Protein AF-X1TS84-F1 (afdb_monomer)

Nearest PDB structures (foldseek):
  6q67-assembly1_A  TM=6.740E-01  e=2.936E-01  Sus scrofa
  6hmv-assembly1_A  TM=6.526E-01  e=2.647E-01  Homo sapiens
  1yi9-assembly1_A  TM=4.709E-01  e=3.803E-01  Rattus norvegicus
  3j40-assembly1_N  TM=4.290E-01  e=8.269E-01  Salmonella phage epsilon15
  7n67-assembly1_B  TM=3.194E-01  e=8.269E-01  Helicobacter canadensis MIT 98-5491

Sequence (96 aa):
MPAAEDNWLGTDIESTNSPSYLRIYACVSVTGILRVARTQDATTVTEDLNSGTALVADAAYMFTVPWRTGDSINIKYSVTDGMIKRLLIDEIGGAE

Solvent-accessible surface area (backbone atoms only — not comparable to full-atom values): 5283 Å² total; per-residue (Å²): 128,54,51,46,65,34,48,66,76,75,55,68,46,67,60,86,64,62,47,15,26,38,37,39,36,42,23,28,66,42,66,32,32,49,31,40,38,37,30,44,92,90,46,74,47,76,45,55,41,74,84,55,49,58,44,52,47,79,40,80,47,77,49,79,40,86,33,40,78,67,36,33,40,27,47,25,38,64,37,53,92,41,48,71,75,41,76,48,77,43,84,42,77,71,49,128

Radius of gyration: 12.89 Å; Cα contacts (8 Å, |Δi|>4): 239; chains: 1; bounding box: 36×20×34 Å

Structure (mmCIF, N/CA/C/O backbone):
data_AF-X1TS84-F1
#
_entry.id   AF-X1TS84-F1
#
loop_
_atom_site.group_PDB
_atom_site.id
_atom_site.type_symbol
_atom_site.label_atom_id
_atom_site.label_alt_id
_atom_site.label_comp_id
_atom_site.label_asym_id
_atom_site.label_entity_id
_atom_site.label_seq_id
_atom_site.pdbx_PDB_ins_code
_atom_site.Cartn_x
_atom_site.Cartn_y
_atom_site.Cartn_z
_atom_site.occupancy
_atom_site.B_iso_or_equiv
_atom_site.auth_seq_id
_atom_site.auth_comp_id
_atom_site.auth_asym_id
_atom_site.auth_atom_id
_atom_site.pdbx_PDB_model_num
ATOM 1 N N . MET A 1 1 ? 16.739 5.418 0.675 1.00 74.88 1 MET A N 1
ATOM 2 C CA . MET A 1 1 ? 15.368 4.958 0.386 1.00 74.88 1 MET A CA 1
ATOM 3 C C . MET A 1 1 ? 15.111 3.751 1.268 1.00 74.88 1 MET A C 1
ATOM 5 O O . MET A 1 1 ? 16.078 3.025 1.481 1.00 74.88 1 MET A O 1
ATOM 9 N N . PRO A 1 2 ? 13.909 3.590 1.840 1.00 85.81 2 PRO A N 1
ATOM 10 C CA . PRO A 1 2 ? 13.572 2.406 2.636 1.00 85.81 2 PRO A CA 1
ATOM 11 C C . PRO A 1 2 ? 13.795 1.122 1.825 1.00 85.81 2 PRO A C 1
ATOM 13 O O . PRO A 1 2 ? 13.652 1.161 0.600 1.00 85.81 2 PRO A O 1
ATOM 16 N N . ALA A 1 3 ? 14.171 0.014 2.471 1.00 91.88 3 ALA A N 1
ATOM 17 C CA . ALA A 1 3 ? 14.250 -1.267 1.774 1.00 91.88 3 ALA A CA 1
ATOM 18 C C . ALA A 1 3 ? 12.840 -1.792 1.452 1.00 91.88 3 ALA A C 1
ATOM 20 O O . ALA A 1 3 ? 11.837 -1.244 1.915 1.00 91.88 3 ALA A O 1
ATOM 21 N N . ALA A 1 4 ? 12.745 -2.856 0.648 1.00 93.25 4 ALA A N 1
ATOM 22 C CA . ALA A 1 4 ? 11.458 -3.502 0.411 1.00 93.25 4 ALA A CA 1
ATOM 23 C C . ALA A 1 4 ? 10.798 -3.901 1.741 1.00 93.25 4 ALA A C 1
ATOM 25 O O . ALA A 1 4 ? 11.454 -4.434 2.631 1.00 93.25 4 ALA A O 1
ATOM 26 N N . GLU A 1 5 ? 9.489 -3.676 1.836 1.00 94.94 5 GLU A N 1
ATOM 27 C CA . GLU A 1 5 ? 8.637 -3.978 2.997 1.00 94.94 5 GLU A CA 1
ATOM 28 C C . GLU A 1 5 ? 8.917 -3.184 4.286 1.00 94.94 5 GLU A C 1
ATOM 30 O O . GLU A 1 5 ? 8.156 -3.326 5.254 1.00 94.94 5 GLU A O 1
ATOM 35 N N . ASP A 1 6 ? 9.947 -2.335 4.305 1.00 95.69 6 ASP A N 1
ATOM 36 C CA . ASP A 1 6 ? 10.170 -1.384 5.392 1.00 95.69 6 ASP A CA 1
ATOM 37 C C . ASP A 1 6 ? 9.061 -0.329 5.418 1.00 95.69 6 ASP A C 1
ATOM 39 O O . ASP A 1 6 ? 8.384 -0.071 4.416 1.00 95.69 6 ASP A O 1
ATOM 43 N N . ASN A 1 7 ? 8.904 0.324 6.575 1.00 95.88 7 ASN A N 1
ATOM 44 C CA . ASN A 1 7 ? 8.013 1.469 6.667 1.00 95.88 7 ASN A CA 1
ATOM 45 C C . ASN A 1 7 ? 8.516 2.595 5.760 1.00 95.88 7 ASN A C 1
ATOM 47 O O . ASN A 1 7 ? 9.560 3.202 6.012 1.00 95.88 7 ASN A O 1
ATOM 51 N N . TRP A 1 8 ? 7.735 2.896 4.725 1.00 95.44 8 TRP A N 1
ATOM 52 C CA . TRP A 1 8 ? 8.088 3.884 3.719 1.00 95.44 8 TRP A CA 1
ATOM 53 C C . TRP A 1 8 ? 8.264 5.290 4.305 1.00 95.44 8 TRP A C 1
ATOM 55 O O . TRP A 1 8 ? 9.076 6.079 3.821 1.00 95.44 8 TRP A O 1
ATOM 65 N N . LEU A 1 9 ? 7.513 5.603 5.359 1.00 94.94 9 LEU A N 1
ATOM 66 C CA . LEU A 1 9 ? 7.530 6.889 6.055 1.00 94.94 9 LEU A CA 1
ATOM 67 C C . LEU A 1 9 ? 8.519 6.911 7.230 1.00 94.94 9 LEU A C 1
ATOM 69 O O . LEU A 1 9 ? 8.712 7.956 7.845 1.00 94.94 9 LEU A O 1
ATOM 73 N N . GLY A 1 10 ? 9.142 5.774 7.553 1.00 95.50 10 GLY A N 1
ATOM 74 C CA . GLY A 1 10 ? 10.048 5.605 8.693 1.00 95.50 10 GLY A CA 1
ATOM 75 C C . GLY A 1 10 ? 9.356 5.497 10.058 1.00 95.50 10 GLY A C 1
ATOM 76 O O . GLY A 1 10 ? 10.004 5.117 11.028 1.00 95.50 10 GLY A O 1
ATOM 77 N N . THR A 1 11 ? 8.057 5.789 10.138 1.00 95.44 11 THR A N 1
ATOM 78 C CA . THR A 1 11 ? 7.218 5.648 11.335 1.00 95.44 11 THR A CA 1
ATOM 79 C C . THR A 1 11 ? 5.782 5.358 10.931 1.00 95.44 11 THR A C 1
ATOM 81 O O . THR A 1 11 ? 5.354 5.708 9.828 1.00 95.44 11 THR A O 1
ATOM 84 N N . ASP A 1 12 ? 5.037 4.701 11.812 1.00 95.69 12 ASP A N 1
ATOM 85 C CA . ASP A 1 12 ? 3.619 4.445 11.593 1.00 95.69 12 ASP A CA 1
ATOM 86 C C . ASP A 1 12 ? 2.838 5.768 11.672 1.00 95.69 12 ASP A C 1
ATOM 88 O O . ASP A 1 12 ? 3.211 6.695 12.399 1.00 95.69 12 ASP A O 1
ATOM 92 N N . ILE A 1 13 ? 1.781 5.867 10.868 1.00 94.12 13 ILE A N 1
ATOM 93 C CA . ILE A 1 13 ? 0.774 6.924 10.962 1.00 94.12 13 ILE A CA 1
ATOM 94 C C . ILE A 1 13 ? -0.230 6.483 12.025 1.00 94.12 13 ILE A C 1
ATOM 96 O O . ILE A 1 13 ? -0.615 5.319 12.038 1.00 94.12 13 ILE A O 1
ATOM 100 N N . GLU A 1 14 ? -0.688 7.408 12.862 1.00 91.50 14 GLU A N 1
ATOM 101 C CA . GLU A 1 14 ? -1.694 7.164 13.901 1.00 91.50 14 GLU A CA 1
ATOM 102 C C . GLU A 1 14 ? -2.989 7.913 13.595 1.00 91.50 14 GLU A C 1
ATOM 104 O O . GLU A 1 14 ? -2.963 9.005 13.014 1.00 91.50 14 GLU A O 1
ATOM 109 N N . SER A 1 15 ? -4.127 7.351 14.005 1.00 86.25 15 SER A N 1
ATOM 110 C CA . SER A 1 15 ? -5.431 7.967 13.752 1.00 86.25 15 SER A CA 1
ATOM 111 C C . SER A 1 15 ? -5.589 9.333 14.421 1.00 86.25 15 SER A C 1
ATOM 113 O O . SER A 1 15 ? -5.364 9.446 15.627 1.00 86.25 15 SER A O 1
ATOM 115 N N . THR A 1 16 ? -6.021 10.356 13.666 1.00 86.50 16 THR A N 1
ATOM 116 C CA . THR A 1 16 ? -6.267 11.703 14.217 1.00 86.50 16 THR A CA 1
ATOM 117 C C . THR A 1 16 ? -7.750 12.035 14.341 1.00 86.50 16 THR A C 1
ATOM 119 O O . THR A 1 16 ? -8.160 12.592 15.358 1.00 86.50 16 THR A O 1
ATOM 122 N N . ASN A 1 17 ? -8.578 11.624 13.377 1.00 84.62 17 ASN A N 1
ATOM 123 C CA . ASN A 1 17 ? -10.036 11.652 13.469 1.00 84.62 17 ASN A CA 1
ATOM 124 C C . ASN A 1 17 ? -10.598 10.272 13.128 1.00 84.62 17 ASN A C 1
ATOM 126 O O . ASN A 1 17 ? -10.045 9.512 12.335 1.00 84.62 17 ASN A O 1
ATOM 130 N N . SER A 1 18 ? -11.715 9.929 13.758 1.00 84.25 18 SER A N 1
ATOM 131 C CA . SER A 1 18 ? -12.323 8.610 13.631 1.00 84.25 18 SER A CA 1
ATOM 132 C C . SER A 1 18 ? -13.816 8.691 13.956 1.00 84.25 18 SER A C 1
ATOM 134 O O . SER A 1 18 ? -14.191 9.440 14.865 1.00 84.25 18 SER A O 1
ATOM 136 N N . PRO A 1 19 ? -14.666 7.922 13.258 1.00 89.81 19 PRO A N 1
ATOM 137 C CA . PRO A 1 19 ? -14.331 7.065 12.115 1.00 89.81 19 PRO A CA 1
ATOM 138 C C . PRO A 1 19 ? -14.069 7.897 10.845 1.00 89.81 19 PRO A C 1
ATOM 140 O O . PRO A 1 19 ? -14.748 8.891 10.593 1.00 89.81 19 PRO A O 1
ATOM 143 N N . SER A 1 20 ? -13.078 7.526 10.036 1.00 91.88 20 SER A N 1
ATOM 144 C CA . SER A 1 20 ? -12.730 8.246 8.802 1.00 91.88 20 SER A CA 1
ATOM 145 C C . SER A 1 20 ? -12.036 7.321 7.789 1.00 91.88 20 SER A C 1
ATOM 147 O O . SER A 1 20 ? -12.089 6.091 7.914 1.00 91.88 20 SER A O 1
ATOM 149 N N . TYR A 1 21 ? -11.416 7.889 6.753 1.00 92.94 21 TYR A N 1
ATOM 150 C CA . TYR A 1 21 ? -10.621 7.141 5.781 1.00 92.94 21 TYR A CA 1
ATOM 151 C C . TYR A 1 21 ? -9.273 7.814 5.526 1.00 92.94 21 TYR A C 1
ATOM 153 O O . TYR A 1 21 ? -9.179 9.038 5.488 1.00 92.94 21 TYR A O 1
ATOM 161 N N . LEU A 1 22 ? -8.252 7.015 5.218 1.00 93.81 22 LEU A N 1
ATOM 162 C CA . LEU A 1 22 ? -7.048 7.496 4.551 1.00 93.81 22 LEU A CA 1
ATOM 163 C C . LEU A 1 22 ? -7.222 7.376 3.041 1.00 93.81 22 LEU A C 1
ATOM 165 O O . LEU A 1 22 ? -7.415 6.284 2.498 1.00 93.81 22 LEU A O 1
ATOM 169 N N . ARG A 1 23 ? -7.115 8.505 2.346 1.00 96.00 23 ARG A N 1
ATOM 170 C CA . ARG A 1 23 ? -6.962 8.542 0.897 1.00 96.00 23 ARG A CA 1
ATOM 171 C C . ARG A 1 23 ? -5.481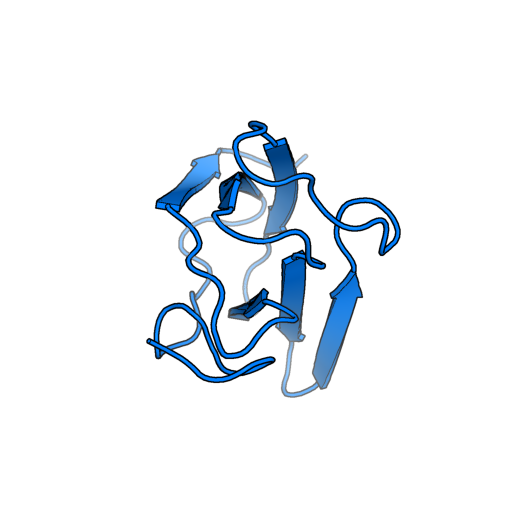 8.546 0.559 1.00 96.00 23 ARG A C 1
ATOM 173 O O . ARG A 1 23 ? -4.768 9.475 0.917 1.00 96.00 23 ARG A O 1
ATOM 180 N N . ILE A 1 24 ? -5.039 7.516 -0.153 1.00 97.56 24 ILE A N 1
ATOM 181 C CA . ILE A 1 24 ? -3.635 7.317 -0.511 1.00 97.56 24 ILE A CA 1
ATOM 182 C C . ILE A 1 24 ? -3.495 7.467 -2.021 1.00 97.56 24 ILE A C 1
ATOM 184 O O . ILE A 1 24 ? -3.985 6.629 -2.778 1.00 97.56 24 ILE A O 1
ATOM 188 N N . TYR A 1 25 ? -2.803 8.514 -2.459 1.00 98.31 25 TYR A N 1
ATOM 189 C CA . TYR A 1 25 ? -2.351 8.670 -3.837 1.00 98.31 2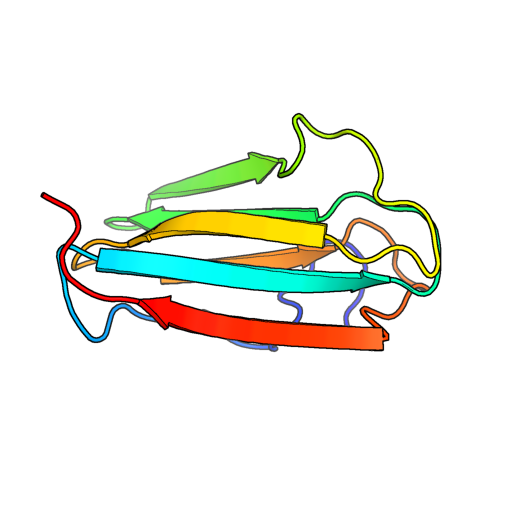5 TYR A CA 1
ATOM 190 C C . TYR A 1 25 ? -0.917 8.164 -3.964 1.00 98.31 25 TYR A C 1
ATOM 192 O O . TYR A 1 25 ? -0.043 8.605 -3.213 1.00 98.31 25 TYR A O 1
ATOM 200 N N . ALA A 1 26 ? -0.653 7.314 -4.954 1.00 98.00 26 ALA A N 1
ATOM 201 C CA . ALA A 1 26 ? 0.684 6.802 -5.225 1.00 98.00 26 ALA A CA 1
ATOM 202 C C . ALA A 1 26 ? 1.022 6.830 -6.721 1.00 98.00 26 ALA A C 1
ATOM 204 O O . ALA A 1 26 ? 0.203 6.488 -7.573 1.00 98.00 26 ALA A O 1
ATOM 205 N N . CYS A 1 27 ? 2.262 7.202 -7.028 1.00 98.19 27 CYS A N 1
ATOM 206 C CA . CYS A 1 27 ? 2.906 6.992 -8.323 1.00 98.19 27 CYS A CA 1
ATOM 207 C C . CYS A 1 27 ? 4.318 6.455 -8.073 1.00 98.19 27 CYS A C 1
ATOM 209 O O . CYS A 1 27 ? 5.077 7.060 -7.311 1.00 98.19 27 CYS A O 1
ATOM 211 N N . VAL A 1 28 ? 4.656 5.314 -8.674 1.00 97.38 28 VAL A N 1
ATOM 212 C CA . VAL A 1 28 ? 5.886 4.553 -8.390 1.00 97.38 28 VAL A CA 1
ATOM 213 C C . VAL A 1 28 ? 6.878 4.618 -9.552 1.00 97.38 28 VAL A C 1
ATOM 215 O O . VAL A 1 28 ? 6.490 4.810 -10.701 1.00 97.38 28 VAL A O 1
ATOM 218 N N . SER A 1 29 ? 8.175 4.480 -9.274 1.00 96.31 29 SER A N 1
ATOM 219 C CA . SER A 1 29 ? 9.239 4.551 -10.287 1.00 96.31 29 SER A CA 1
ATOM 220 C C . SER A 1 29 ? 9.573 3.217 -10.942 1.00 96.31 29 SER A C 1
ATOM 222 O O . SER A 1 29 ? 10.153 3.200 -12.020 1.00 96.31 29 SER A O 1
ATOM 224 N N . VAL A 1 30 ? 9.265 2.116 -10.269 1.00 96.44 30 VAL A N 1
ATOM 225 C CA . VAL A 1 30 ? 9.507 0.736 -10.701 1.00 96.44 30 VAL A CA 1
ATOM 226 C C . VAL A 1 30 ? 8.242 -0.031 -10.381 1.00 96.44 30 VAL A C 1
ATOM 228 O O . VAL A 1 30 ? 7.661 0.245 -9.343 1.00 96.44 30 VAL A O 1
ATOM 231 N N . THR A 1 31 ? 7.816 -0.965 -11.228 1.00 97.38 31 THR A N 1
ATOM 232 C CA . THR A 1 31 ? 6.611 -1.767 -10.981 1.00 97.38 31 THR A CA 1
ATOM 233 C C . THR A 1 31 ? 6.725 -2.579 -9.687 1.00 97.38 31 THR A C 1
ATOM 235 O O . THR A 1 31 ? 7.730 -3.254 -9.475 1.00 97.38 31 THR A O 1
ATOM 238 N N . GLY A 1 32 ? 5.698 -2.536 -8.837 1.00 97.19 32 GLY A N 1
ATOM 239 C CA . GLY A 1 32 ? 5.709 -3.198 -7.529 1.00 97.19 32 GLY A CA 1
ATOM 240 C C . GLY A 1 32 ? 4.384 -3.085 -6.784 1.00 97.19 32 GLY A C 1
ATOM 241 O O . GLY A 1 32 ? 3.460 -2.410 -7.231 1.00 97.19 32 GLY A O 1
ATOM 242 N N . ILE A 1 33 ? 4.265 -3.773 -5.655 1.00 98.00 33 ILE A N 1
ATOM 243 C CA . ILE A 1 33 ? 3.031 -3.843 -4.867 1.00 98.00 33 ILE A CA 1
ATOM 244 C C . ILE A 1 33 ? 3.101 -2.808 -3.745 1.00 98.00 33 ILE A C 1
ATOM 246 O O . ILE A 1 33 ? 4.081 -2.751 -3.000 1.00 98.00 33 ILE A O 1
ATOM 250 N N . LEU A 1 34 ? 2.049 -1.997 -3.631 1.00 98.06 34 LEU A N 1
ATOM 251 C CA . LEU A 1 34 ? 1.836 -1.100 -2.500 1.00 98.06 34 LEU A CA 1
ATOM 252 C C . LEU A 1 34 ? 0.969 -1.811 -1.461 1.00 98.06 34 LEU A C 1
ATOM 254 O O . LEU A 1 34 ? -0.045 -2.416 -1.812 1.00 98.06 34 LEU A O 1
ATOM 258 N N . ARG A 1 35 ? 1.355 -1.728 -0.191 1.00 98.12 35 ARG A N 1
ATOM 259 C CA . ARG A 1 35 ? 0.640 -2.381 0.907 1.00 98.12 35 ARG A CA 1
ATOM 260 C C . ARG A 1 35 ? 0.423 -1.433 2.065 1.00 98.12 35 ARG A C 1
ATOM 262 O O . ARG A 1 35 ? 1.181 -0.481 2.263 1.00 98.12 35 ARG A O 1
ATOM 269 N N . VAL A 1 36 ? -0.582 -1.761 2.857 1.00 97.62 36 VAL A N 1
ATOM 270 C CA . VAL A 1 36 ? -0.820 -1.169 4.167 1.00 97.62 36 VAL A CA 1
ATOM 271 C C . VAL A 1 36 ? -0.654 -2.267 5.204 1.00 97.62 36 VAL A C 1
ATOM 273 O O . VAL A 1 36 ? -1.377 -3.255 5.175 1.00 97.62 36 VAL A O 1
ATOM 276 N N . ALA A 1 37 ? 0.294 -2.113 6.120 1.00 97.75 37 ALA A N 1
ATOM 277 C CA . ALA A 1 37 ? 0.314 -2.901 7.343 1.00 97.75 37 ALA A CA 1
ATOM 278 C C . ALA A 1 37 ? -0.422 -2.108 8.424 1.00 97.75 37 ALA A C 1
ATOM 280 O O . ALA A 1 37 ? 0.077 -1.088 8.897 1.00 97.75 37 ALA A O 1
ATOM 281 N N . ARG A 1 38 ? -1.628 -2.557 8.764 1.00 96.50 38 ARG A N 1
ATOM 282 C CA . ARG A 1 38 ? -2.458 -1.977 9.816 1.00 96.50 38 ARG A CA 1
ATOM 283 C C . ARG A 1 38 ? -2.201 -2.705 11.118 1.00 96.50 38 ARG A C 1
ATOM 285 O O . ARG A 1 38 ? -2.295 -3.930 11.144 1.00 96.50 38 ARG A O 1
ATOM 292 N N . THR A 1 39 ? -1.957 -1.967 12.188 1.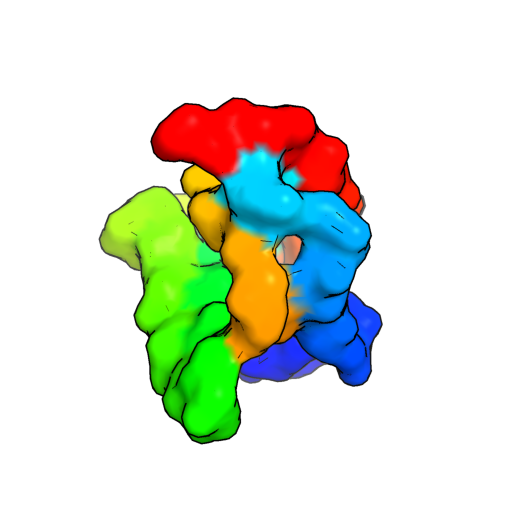00 96.31 39 THR A N 1
ATOM 293 C CA . THR A 1 39 ? -1.908 -2.515 13.542 1.00 96.31 39 THR A CA 1
ATOM 294 C C . THR A 1 39 ? -3.091 -1.998 14.346 1.00 96.31 39 THR A C 1
ATOM 296 O O . THR A 1 39 ? -3.345 -0.801 14.356 1.00 96.31 39 THR A O 1
ATOM 299 N N . GLN A 1 40 ? -3.803 -2.895 15.024 1.00 92.88 40 GLN A N 1
ATOM 300 C CA . GLN A 1 40 ? -4.854 -2.569 15.987 1.00 92.88 40 GLN A CA 1
ATOM 301 C C . GLN A 1 40 ? -4.648 -3.440 17.226 1.00 92.88 40 GLN A C 1
ATOM 303 O O . GLN A 1 40 ? -4.492 -4.655 17.099 1.00 92.88 40 GLN A O 1
ATOM 308 N N . ASP A 1 41 ? -4.587 -2.828 18.411 1.00 88.25 41 ASP A N 1
ATOM 309 C CA . ASP A 1 41 ? -4.369 -3.523 19.691 1.00 88.25 41 ASP A CA 1
ATOM 310 C C . ASP A 1 41 ? -3.217 -4.553 19.638 1.00 88.25 41 ASP A C 1
ATOM 312 O O . ASP A 1 41 ? -3.353 -5.708 20.041 1.00 88.25 41 ASP A O 1
ATOM 316 N N . ALA A 1 42 ? -2.068 -4.134 19.088 1.00 88.94 42 ALA A N 1
ATOM 317 C CA . ALA A 1 42 ? -0.857 -4.939 18.856 1.00 88.94 42 ALA A CA 1
ATOM 318 C C . ALA A 1 42 ? -0.966 -6.072 17.812 1.00 88.94 42 ALA A C 1
ATOM 320 O O . ALA A 1 42 ? 0.013 -6.784 17.577 1.00 88.94 42 ALA A O 1
ATOM 321 N N . THR A 1 43 ? -2.109 -6.230 17.145 1.00 94.88 43 THR A N 1
ATOM 322 C CA . THR A 1 43 ? -2.269 -7.174 16.032 1.00 94.88 43 THR A CA 1
ATOM 323 C C . THR A 1 43 ? -2.035 -6.467 14.710 1.00 94.88 43 THR A C 1
ATOM 325 O O . THR A 1 43 ? -2.787 -5.563 14.357 1.00 94.88 43 THR A O 1
ATOM 328 N N . THR A 1 44 ? -1.025 -6.905 13.957 1.00 96.56 44 THR A N 1
ATOM 329 C CA . THR A 1 44 ? -0.733 -6.363 12.626 1.00 96.56 44 THR A CA 1
ATOM 330 C C . THR A 1 44 ? -1.272 -7.265 11.520 1.00 96.56 44 THR A C 1
ATOM 332 O O . THR A 1 44 ? -0.957 -8.454 11.462 1.00 96.56 44 THR A O 1
ATOM 335 N N . VAL A 1 45 ? -2.024 -6.680 10.590 1.00 96.19 45 VAL A N 1
ATOM 336 C CA . VAL A 1 45 ? -2.477 -7.309 9.345 1.00 96.19 45 VAL A CA 1
ATOM 337 C C . VAL A 1 45 ? -1.895 -6.533 8.170 1.00 96.19 45 VAL A C 1
ATOM 339 O O . VAL A 1 45 ? -1.941 -5.308 8.142 1.00 96.19 45 VAL A O 1
ATOM 342 N N . THR A 1 46 ? -1.323 -7.244 7.197 1.00 97.25 46 THR A N 1
ATOM 343 C CA . THR A 1 46 ? -0.848 -6.633 5.949 1.00 97.25 46 THR A CA 1
ATOM 344 C C . THR A 1 46 ? -1.889 -6.822 4.857 1.00 97.25 46 THR A C 1
ATOM 346 O O . THR A 1 46 ? -2.276 -7.945 4.543 1.00 97.25 46 THR A O 1
ATOM 349 N N . GLU A 1 47 ? -2.331 -5.708 4.293 1.00 97.12 47 GLU A N 1
ATOM 350 C CA . GLU A 1 47 ? -3.334 -5.603 3.246 1.00 97.12 47 GLU A CA 1
ATOM 351 C C . GLU A 1 47 ? -2.637 -5.216 1.934 1.00 97.12 47 GLU A C 1
ATOM 353 O O . GLU A 1 47 ? -2.028 -4.145 1.824 1.00 97.12 47 GLU A O 1
ATOM 358 N N . ASP A 1 48 ? -2.725 -6.085 0.928 1.00 97.94 48 ASP A N 1
ATOM 359 C CA . ASP A 1 48 ? -2.255 -5.774 -0.419 1.00 97.94 48 ASP A CA 1
ATOM 360 C C . ASP A 1 48 ? -3.243 -4.823 -1.106 1.00 97.94 48 ASP A C 1
ATOM 362 O O . ASP A 1 48 ? -4.392 -5.182 -1.387 1.00 97.94 48 ASP A O 1
ATOM 366 N N . LEU A 1 49 ? -2.794 -3.612 -1.441 1.00 97.62 49 LEU A N 1
ATOM 367 C CA . LEU A 1 49 ? -3.609 -2.700 -2.236 1.00 97.62 49 LEU A CA 1
ATOM 368 C C . LEU A 1 49 ? -3.671 -3.197 -3.683 1.00 97.62 49 LEU A C 1
ATOM 370 O O . LEU A 1 49 ? -2.780 -3.896 -4.166 1.00 97.62 49 LEU A O 1
ATOM 374 N N . ASN A 1 50 ? -4.755 -2.849 -4.382 1.00 97.12 50 ASN A N 1
ATOM 375 C CA . ASN A 1 50 ? -4.998 -3.302 -5.755 1.00 97.12 50 ASN A CA 1
ATOM 376 C C . ASN A 1 50 ? -5.015 -4.843 -5.899 1.00 97.12 50 ASN A C 1
ATOM 378 O O . ASN A 1 50 ? -4.557 -5.386 -6.905 1.00 97.12 50 ASN A O 1
ATOM 382 N N . SER A 1 51 ? -5.504 -5.565 -4.879 1.00 95.94 51 SER A N 1
ATOM 383 C CA . SER A 1 51 ? -5.531 -7.038 -4.853 1.00 95.94 51 SER A CA 1
ATOM 384 C C . SER A 1 51 ? -4.145 -7.680 -5.050 1.00 95.94 51 SER A C 1
ATOM 386 O O . SER A 1 51 ? -4.034 -8.761 -5.630 1.00 95.94 51 SER A O 1
ATOM 388 N N . GLY A 1 52 ? -3.075 -6.988 -4.648 1.00 96.75 52 GLY A N 1
ATOM 389 C CA . GLY A 1 52 ? -1.695 -7.443 -4.843 1.00 96.75 52 GLY A CA 1
ATOM 390 C C . GLY A 1 52 ? -1.198 -7.324 -6.283 1.00 96.75 52 GLY A C 1
ATOM 391 O O . GLY A 1 52 ? -0.088 -7.751 -6.593 1.00 96.75 52 GLY A O 1
ATOM 392 N N . THR A 1 53 ? -1.984 -6.728 -7.185 1.00 97.94 53 THR A N 1
ATOM 393 C CA . THR A 1 53 ? -1.529 -6.444 -8.546 1.00 97.94 53 THR A CA 1
ATOM 394 C C . THR A 1 53 ? -0.539 -5.291 -8.513 1.00 97.94 53 THR A C 1
ATOM 396 O O . THR A 1 53 ? -0.841 -4.210 -7.999 1.00 97.94 53 THR A O 1
ATOM 399 N N . ALA A 1 54 ? 0.631 -5.516 -9.109 1.00 97.94 54 ALA A N 1
ATOM 400 C CA . ALA A 1 54 ? 1.690 -4.527 -9.136 1.00 97.94 54 ALA A CA 1
ATOM 401 C C . ALA A 1 54 ? 1.229 -3.222 -9.807 1.00 97.94 54 ALA A C 1
ATOM 403 O O . ALA A 1 54 ? 0.652 -3.223 -10.898 1.00 97.94 54 ALA A O 1
ATOM 404 N N . LEU A 1 55 ? 1.510 -2.105 -9.143 1.00 98.06 55 LEU A N 1
ATOM 405 C CA . LEU A 1 55 ? 1.354 -0.769 -9.691 1.00 98.06 55 LEU A CA 1
ATOM 406 C C . LEU A 1 55 ? 2.358 -0.602 -10.827 1.00 98.06 55 LEU A C 1
ATOM 408 O O . LEU A 1 55 ? 3.531 -0.934 -10.669 1.00 98.06 55 LEU A O 1
ATOM 412 N N . VAL A 1 56 ? 1.906 -0.096 -11.967 1.00 98.12 56 VAL A N 1
ATOM 413 C CA . VAL A 1 56 ? 2.763 0.160 -13.123 1.00 98.12 56 VAL A CA 1
ATOM 414 C C . VAL A 1 56 ? 3.594 1.412 -12.856 1.00 98.12 56 VAL A C 1
ATOM 416 O O . VAL A 1 56 ? 3.083 2.408 -12.337 1.00 98.12 56 VAL A O 1
ATOM 419 N N . ALA A 1 57 ? 4.879 1.366 -13.214 1.00 97.50 57 ALA A N 1
ATOM 420 C CA . ALA A 1 57 ? 5.750 2.534 -13.144 1.00 97.50 57 ALA A CA 1
ATOM 421 C C . ALA A 1 57 ? 5.135 3.735 -13.887 1.00 97.50 57 ALA A C 1
ATOM 423 O O . ALA A 1 57 ? 4.577 3.585 -14.972 1.00 97.50 57 ALA A O 1
ATOM 424 N N . ASP A 1 58 ? 5.238 4.920 -13.287 1.00 97.44 58 ASP A N 1
ATOM 425 C CA . ASP A 1 58 ? 4.725 6.190 -13.818 1.00 97.44 58 ASP A CA 1
ATOM 426 C C . ASP A 1 58 ? 3.198 6.298 -13.976 1.00 97.44 58 ASP A C 1
ATOM 428 O O . ASP A 1 58 ? 2.700 7.311 -14.470 1.00 97.44 58 ASP A O 1
ATOM 432 N N . ALA A 1 59 ? 2.434 5.317 -13.489 1.00 98.25 59 ALA A N 1
ATOM 433 C CA . ALA A 1 59 ? 0.980 5.397 -13.416 1.00 98.25 59 ALA A CA 1
ATOM 434 C C . ALA A 1 59 ? 0.502 5.939 -12.057 1.00 98.25 59 ALA A C 1
ATOM 436 O O . ALA A 1 59 ? 1.108 5.706 -11.008 1.00 98.25 59 ALA A O 1
ATOM 437 N N . ALA A 1 60 ? -0.607 6.679 -12.090 1.00 97.81 60 ALA A N 1
ATOM 438 C CA . ALA A 1 60 ? -1.246 7.247 -10.911 1.00 97.81 60 ALA A CA 1
ATOM 439 C C . ALA A 1 60 ? -2.318 6.301 -10.359 1.00 97.81 60 ALA A C 1
ATOM 441 O O . ALA A 1 60 ? -3.203 5.863 -11.095 1.00 97.81 60 ALA A O 1
ATOM 442 N N . TYR A 1 61 ? -2.269 6.054 -9.053 1.00 98.38 61 TYR A N 1
ATOM 443 C CA . TYR A 1 61 ? -3.237 5.237 -8.329 1.00 98.38 61 TYR A CA 1
ATOM 444 C C . TYR A 1 61 ? -3.801 6.004 -7.136 1.00 98.38 61 TYR A C 1
ATOM 446 O O . TYR A 1 61 ? -3.110 6.828 -6.536 1.00 98.38 61 TYR A O 1
ATOM 454 N N . MET A 1 62 ? -5.054 5.712 -6.787 1.00 98.12 62 MET A N 1
ATOM 455 C CA . MET A 1 62 ? -5.734 6.264 -5.619 1.00 98.12 62 MET A CA 1
ATOM 456 C C . MET A 1 62 ? -6.445 5.140 -4.869 1.00 98.12 62 MET A C 1
ATOM 458 O O . MET A 1 62 ? -7.233 4.404 -5.462 1.00 98.12 62 MET A O 1
ATOM 462 N N . PHE A 1 63 ? -6.203 5.043 -3.567 1.00 97.50 63 PHE A N 1
ATOM 463 C CA . PHE A 1 63 ? -6.831 4.072 -2.675 1.00 97.50 63 PHE A CA 1
ATOM 464 C C . PHE A 1 63 ? -7.571 4.791 -1.556 1.00 97.50 63 PHE A C 1
ATOM 466 O O . PHE A 1 63 ? -7.197 5.893 -1.157 1.00 97.50 63 PHE A O 1
ATOM 473 N N . THR A 1 64 ? -8.636 4.172 -1.060 1.00 95.25 64 THR A N 1
ATOM 474 C CA . THR A 1 64 ? -9.336 4.613 0.149 1.00 95.25 64 THR A CA 1
ATOM 475 C C . THR A 1 64 ? -9.288 3.467 1.141 1.00 95.25 64 THR A C 1
ATOM 477 O O . THR A 1 64 ? -9.705 2.356 0.820 1.00 95.25 64 THR A O 1
ATOM 480 N N . VAL A 1 65 ? -8.725 3.732 2.312 1.00 93.94 65 VAL A N 1
ATOM 481 C CA . VAL A 1 65 ? -8.450 2.741 3.350 1.00 93.94 65 VAL A CA 1
ATOM 482 C C . VAL A 1 65 ? -9.212 3.161 4.609 1.00 93.94 65 VAL A C 1
ATOM 484 O O . VAL A 1 65 ? -9.066 4.312 5.019 1.00 93.94 65 VAL A O 1
ATOM 487 N N . PRO A 1 66 ? -10.040 2.290 5.220 1.00 91.94 66 PRO A N 1
ATOM 488 C CA . PRO A 1 66 ? -10.734 2.613 6.468 1.00 91.94 66 PRO A CA 1
ATOM 489 C C . PRO A 1 66 ? -9.759 3.051 7.559 1.00 91.94 66 PRO A C 1
ATOM 491 O O . PRO A 1 66 ? -8.647 2.524 7.635 1.00 91.94 66 PRO A O 1
ATOM 494 N N . TRP A 1 67 ? -10.178 3.996 8.395 1.00 89.88 67 TRP A N 1
ATOM 495 C CA . TRP A 1 67 ? -9.350 4.597 9.436 1.00 89.88 67 TRP A CA 1
ATOM 496 C C . TRP A 1 67 ? -10.156 4.758 10.723 1.00 89.88 67 TRP A C 1
ATOM 498 O O . TRP A 1 67 ? -11.172 5.460 10.757 1.00 89.88 67 TRP A O 1
ATOM 508 N N . ARG A 1 68 ? -9.758 4.041 11.775 1.00 90.00 68 ARG A N 1
ATOM 509 C CA . ARG A 1 68 ? -10.470 4.015 13.057 1.00 90.00 68 ARG A CA 1
ATOM 510 C C . ARG A 1 68 ? -9.526 4.306 14.214 1.00 90.00 68 ARG A C 1
ATOM 512 O O . ARG A 1 68 ? -8.323 4.098 14.125 1.00 90.00 68 ARG A O 1
ATOM 519 N N . THR A 1 69 ? -10.096 4.781 15.317 1.00 89.88 69 THR A N 1
ATOM 520 C CA . THR A 1 69 ? -9.369 5.004 16.570 1.00 89.88 69 THR A CA 1
ATOM 521 C C . THR A 1 69 ? -8.668 3.722 16.998 1.00 89.88 69 THR A C 1
ATOM 523 O O . THR A 1 69 ? -9.319 2.684 17.104 1.00 89.88 69 THR A O 1
ATOM 526 N N . GLY A 1 70 ? -7.371 3.823 17.288 1.00 88.94 70 GLY A N 1
ATOM 527 C CA . GLY A 1 70 ? -6.540 2.687 17.693 1.00 88.94 70 GLY A CA 1
ATOM 528 C C . GLY A 1 70 ? -5.857 1.966 16.530 1.00 88.94 70 GLY A C 1
ATOM 529 O O . GLY A 1 70 ? -5.048 1.077 16.784 1.00 88.94 70 GLY A O 1
ATOM 530 N N . ASP A 1 71 ? -6.143 2.356 15.284 1.00 92.06 71 ASP A N 1
ATOM 531 C CA . ASP A 1 71 ? -5.371 1.908 14.132 1.00 92.06 71 ASP A CA 1
ATOM 532 C C . ASP A 1 71 ? -4.067 2.712 14.019 1.00 92.06 71 ASP A C 1
ATOM 534 O O . ASP A 1 71 ? -4.090 3.949 14.020 1.00 92.06 71 ASP A O 1
ATOM 538 N N . SER A 1 72 ? -2.960 2.003 13.800 1.00 94.88 72 SER A N 1
ATOM 539 C CA . SER A 1 72 ? -1.752 2.554 13.191 1.00 94.88 72 SER A CA 1
ATOM 540 C C . SER A 1 72 ? -1.554 1.967 11.792 1.00 94.88 72 SER A C 1
ATOM 542 O O . SER A 1 72 ? -1.895 0.807 11.534 1.00 94.88 72 SER A O 1
ATOM 544 N N . ILE A 1 73 ? -1.038 2.761 10.853 1.00 95.75 73 ILE A N 1
ATOM 545 C CA . ILE A 1 73 ? -0.766 2.326 9.478 1.00 95.75 73 ILE A CA 1
ATOM 546 C C . ILE A 1 73 ? 0.693 2.549 9.106 1.00 95.75 73 ILE A C 1
ATOM 548 O O . ILE A 1 73 ? 1.235 3.650 9.179 1.00 95.75 73 ILE A O 1
ATOM 552 N N . ASN A 1 74 ? 1.288 1.486 8.587 1.00 9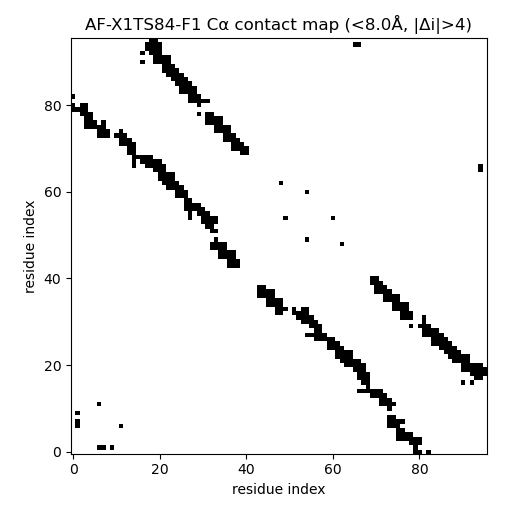6.75 74 ASN A N 1
ATOM 553 C CA . ASN A 1 74 ? 2.581 1.466 7.937 1.00 96.75 74 ASN A CA 1
ATOM 554 C C . ASN A 1 74 ? 2.381 1.290 6.423 1.00 96.75 74 ASN A C 1
ATOM 556 O O . ASN A 1 74 ? 1.786 0.306 5.972 1.00 96.75 74 ASN A O 1
ATOM 560 N N . ILE A 1 75 ? 2.892 2.237 5.634 1.00 97.38 75 ILE A N 1
ATOM 561 C CA . ILE A 1 75 ? 2.917 2.129 4.172 1.00 97.38 75 ILE A CA 1
ATOM 562 C C . ILE A 1 75 ? 4.141 1.325 3.756 1.00 97.38 75 ILE A C 1
ATOM 564 O O . ILE A 1 75 ? 5.265 1.717 4.059 1.00 97.38 75 ILE A O 1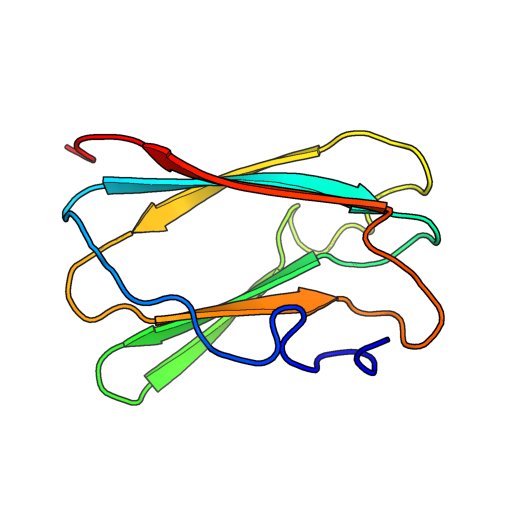
ATOM 568 N N . LYS A 1 76 ? 3.928 0.247 3.004 1.00 97.00 76 LYS A N 1
ATOM 569 C CA . LYS A 1 76 ? 5.000 -0.639 2.540 1.00 97.00 76 LYS A CA 1
ATOM 570 C C . LYS A 1 76 ? 5.043 -0.719 1.027 1.00 97.00 76 LYS A C 1
ATOM 572 O O . LYS A 1 76 ? 4.009 -0.661 0.357 1.00 97.00 76 LYS A O 1
ATOM 577 N N . TYR A 1 77 ? 6.249 -0.903 0.501 1.00 96.81 77 TYR A N 1
ATOM 578 C CA . TYR A 1 77 ? 6.474 -1.086 -0.924 1.00 96.81 77 TYR 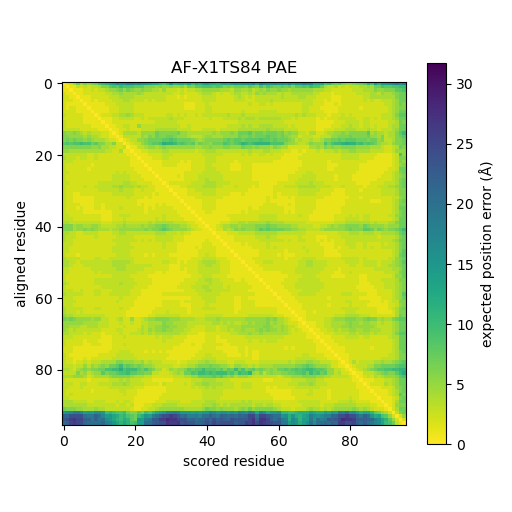A CA 1
ATOM 579 C C . TYR A 1 77 ? 7.340 -2.307 -1.209 1.00 96.81 77 TYR A C 1
ATOM 581 O O . TYR A 1 77 ? 8.330 -2.542 -0.523 1.00 96.81 77 TYR A O 1
ATOM 589 N N . SER A 1 78 ? 6.986 -3.079 -2.236 1.00 96.69 78 SER A N 1
ATOM 590 C CA . SER A 1 78 ? 7.580 -4.400 -2.465 1.00 96.69 78 SER A CA 1
ATOM 591 C C . SER A 1 78 ? 8.955 -4.413 -3.137 1.00 96.69 78 SER A C 1
ATOM 593 O O . SER A 1 78 ? 9.419 -5.477 -3.546 1.00 96.69 78 SER A O 1
ATOM 595 N N . VAL A 1 79 ? 9.575 -3.252 -3.360 1.00 94.62 79 VAL A N 1
ATOM 596 C CA . VAL A 1 79 ? 10.779 -3.122 -4.194 1.00 94.62 79 VAL A CA 1
ATOM 597 C C . VAL A 1 79 ? 11.828 -2.275 -3.482 1.00 94.62 79 VAL A C 1
ATOM 599 O O . VAL A 1 79 ? 11.573 -1.117 -3.171 1.00 94.62 79 VAL A O 1
ATOM 602 N N . THR A 1 80 ? 13.025 -2.835 -3.291 1.00 88.56 80 THR A N 1
ATOM 603 C CA . THR A 1 80 ? 14.144 -2.189 -2.577 1.00 88.56 80 THR A CA 1
ATOM 604 C C . THR A 1 80 ? 14.742 -1.005 -3.337 1.00 88.56 80 THR A C 1
ATOM 606 O O . THR A 1 80 ? 15.118 -0.015 -2.722 1.00 88.56 80 THR A O 1
ATOM 609 N N . ASP A 1 81 ? 14.790 -1.074 -4.670 1.00 87.12 81 ASP A N 1
ATOM 610 C CA . ASP A 1 81 ? 15.392 -0.038 -5.524 1.00 87.12 81 ASP A CA 1
ATOM 611 C C . ASP A 1 81 ? 14.342 0.841 -6.240 1.00 87.12 81 ASP A C 1
ATOM 613 O O . ASP A 1 81 ? 14.671 1.635 -7.124 1.00 87.12 81 ASP A O 1
ATOM 617 N N . GLY A 1 82 ? 13.064 0.736 -5.853 1.00 85.12 82 GLY A N 1
ATOM 618 C CA . GLY A 1 82 ? 11.962 1.537 -6.394 1.00 85.12 82 GLY A CA 1
ATOM 619 C C . GLY A 1 82 ? 11.539 2.685 -5.473 1.00 85.12 82 GLY 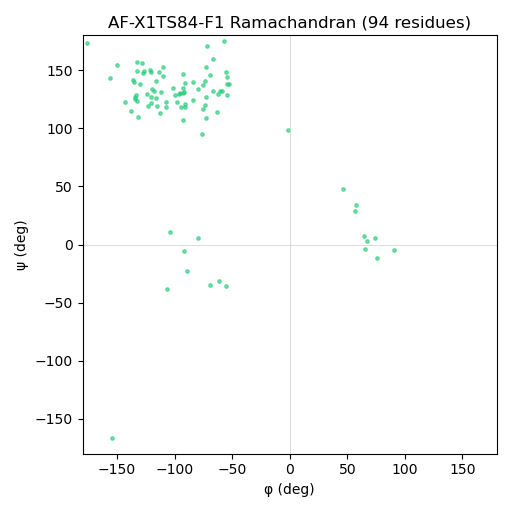A C 1
ATOM 620 O O . GLY A 1 82 ? 11.333 2.485 -4.284 1.00 85.12 82 GLY A O 1
ATOM 621 N N . MET A 1 83 ? 11.342 3.883 -6.031 1.00 90.56 83 MET A N 1
ATOM 622 C CA . MET A 1 83 ? 10.768 5.046 -5.346 1.00 90.56 83 MET A CA 1
ATOM 623 C C . MET A 1 83 ? 9.251 5.100 -5.511 1.00 90.56 83 MET A C 1
ATOM 625 O O . MET A 1 83 ? 8.744 4.988 -6.626 1.00 90.56 83 MET A O 1
ATOM 629 N N . ILE A 1 84 ? 8.524 5.448 -4.450 1.00 94.44 84 ILE A N 1
ATOM 630 C CA . ILE A 1 84 ? 7.225 6.111 -4.602 1.00 94.44 84 ILE A CA 1
ATOM 631 C C . ILE A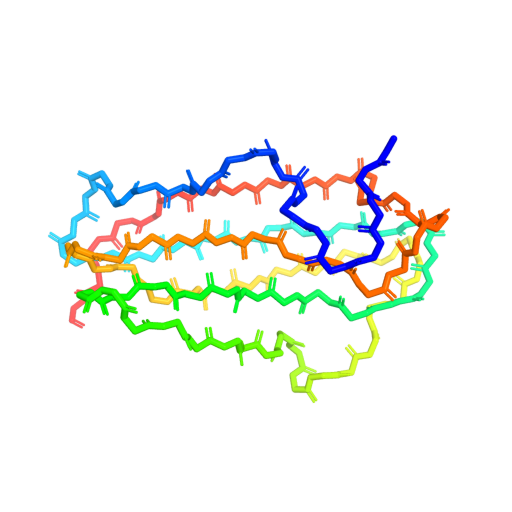 1 84 ? 7.509 7.579 -4.963 1.00 94.44 84 ILE A C 1
ATOM 633 O O . ILE A 1 84 ? 7.769 8.405 -4.091 1.00 94.44 84 ILE A O 1
ATOM 637 N N . LYS A 1 85 ? 7.510 7.899 -6.267 1.00 94.81 85 LYS A N 1
ATOM 638 C CA . LYS A 1 85 ? 7.799 9.242 -6.814 1.00 94.81 85 LYS A CA 1
ATOM 639 C C . LYS A 1 85 ? 6.891 10.314 -6.218 1.00 94.81 85 LYS A C 1
ATOM 641 O O . LYS A 1 85 ? 7.314 11.452 -6.025 1.00 94.81 85 LYS A O 1
ATOM 646 N N . ARG A 1 86 ? 5.633 9.959 -5.958 1.00 96.69 86 ARG A N 1
ATOM 647 C CA . ARG A 1 86 ? 4.665 10.824 -5.288 1.00 96.69 86 ARG A CA 1
ATOM 648 C C . ARG A 1 86 ? 3.781 9.990 -4.381 1.00 96.69 86 ARG A C 1
ATOM 650 O O . ARG A 1 86 ? 3.106 9.089 -4.869 1.00 96.69 86 ARG A O 1
ATOM 657 N N . LEU A 1 87 ? 3.779 10.338 -3.100 1.00 96.88 87 LEU A N 1
ATOM 658 C CA . LEU A 1 87 ? 2.899 9.786 -2.080 1.00 96.88 87 LEU A CA 1
ATOM 659 C C . LEU A 1 87 ? 2.142 10.949 -1.441 1.00 96.88 87 LEU A C 1
ATOM 661 O O . LEU A 1 87 ? 2.774 11.857 -0.904 1.00 96.88 87 LEU A O 1
ATOM 665 N N . LEU A 1 88 ? 0.815 10.943 -1.537 1.00 97.50 88 LEU A N 1
ATOM 666 C CA . LEU A 1 88 ? -0.046 11.841 -0.765 1.00 97.50 88 LEU A CA 1
ATOM 667 C C . LEU A 1 88 ? -0.961 10.974 0.084 1.00 97.50 88 LEU A C 1
ATOM 669 O O . LEU A 1 88 ? -1.509 9.992 -0.418 1.00 97.50 88 LEU A O 1
ATOM 673 N N . ILE A 1 89 ? -1.086 11.323 1.357 1.00 95.56 89 ILE A N 1
ATOM 674 C CA . ILE A 1 89 ? -1.935 10.616 2.306 1.00 95.56 89 ILE A CA 1
ATOM 675 C C . ILE A 1 89 ? -2.747 11.678 3.015 1.00 95.56 89 ILE A C 1
ATOM 677 O O . ILE A 1 89 ? -2.200 12.465 3.785 1.00 95.56 89 ILE A O 1
ATOM 681 N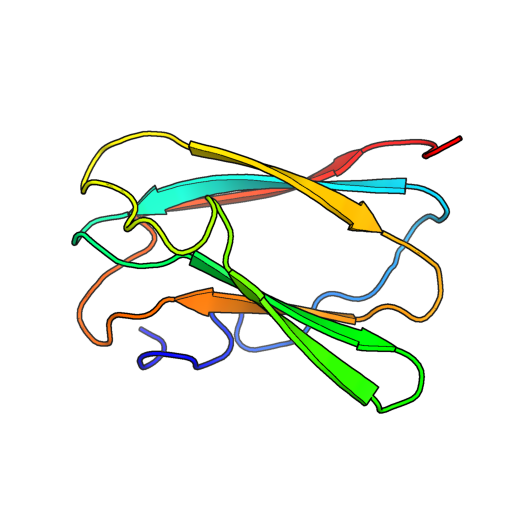 N . ASP A 1 90 ? -4.037 11.696 2.721 1.00 93.19 90 ASP A N 1
ATOM 682 C CA . ASP A 1 90 ? -4.972 12.646 3.296 1.00 93.19 90 ASP A CA 1
ATOM 683 C C . ASP A 1 90 ? -5.985 11.877 4.133 1.00 93.19 90 ASP A C 1
ATOM 685 O O . ASP A 1 90 ? -6.643 10.956 3.641 1.00 93.19 90 ASP A O 1
ATOM 689 N N . GLU A 1 91 ? -6.130 12.263 5.396 1.00 90.88 91 GLU A N 1
ATOM 690 C CA . GLU A 1 91 ? -7.270 11.821 6.183 1.00 90.88 91 GLU A CA 1
ATOM 691 C C . GLU A 1 91 ? -8.512 12.579 5.699 1.00 90.88 91 GLU A C 1
ATOM 693 O O . GLU A 1 91 ? -8.557 13.812 5.707 1.00 90.88 91 GLU A O 1
ATOM 698 N N . ILE A 1 92 ? -9.511 11.845 5.219 1.00 90.00 92 ILE A N 1
ATOM 699 C CA . ILE A 1 92 ? -10.757 12.394 4.684 1.00 90.00 92 ILE A CA 1
ATOM 700 C C . ILE A 1 92 ? -11.929 11.945 5.560 1.00 90.00 92 ILE A C 1
ATOM 702 O O . ILE A 1 92 ? -11.944 10.820 6.052 1.00 90.00 92 ILE A O 1
ATOM 706 N N . GLY A 1 93 ? -12.876 12.865 5.779 1.00 75.31 93 GLY A N 1
ATOM 707 C CA . GLY A 1 93 ? -13.869 12.820 6.859 1.00 75.31 93 GLY A CA 1
ATOM 708 C C . GLY A 1 93 ? -14.797 11.596 6.950 1.00 75.31 93 GLY A C 1
ATOM 709 O O . GLY A 1 93 ? -14.799 10.719 6.092 1.00 75.31 93 GLY A O 1
ATOM 710 N N . GLY A 1 94 ? -15.587 11.619 8.036 1.00 60.31 94 GLY A N 1
ATOM 711 C CA . GLY A 1 94 ? -16.583 10.657 8.534 1.00 60.31 94 GLY A CA 1
ATOM 712 C C . GLY A 1 94 ? -16.841 9.407 7.700 1.00 60.31 94 GLY A C 1
ATOM 713 O O . GLY A 1 94 ? -17.642 9.443 6.769 1.00 60.31 94 GLY A O 1
ATOM 714 N N . ALA A 1 95 ? -16.225 8.291 8.081 1.00 56.75 95 ALA A N 1
ATOM 715 C CA . ALA A 1 95 ? -16.716 6.988 7.659 1.00 56.75 95 ALA A CA 1
ATOM 716 C C . ALA A 1 95 ? -18.007 6.700 8.437 1.00 56.75 95 ALA A C 1
ATOM 718 O O . ALA A 1 95 ? -17.945 6.513 9.649 1.00 56.75 95 ALA A O 1
ATOM 719 N N . GLU A 1 96 ? -19.160 6.741 7.760 1.00 52.03 96 GLU A N 1
ATOM 720 C CA . GLU A 1 96 ? -20.435 6.256 8.320 1.00 52.03 96 GLU A CA 1
ATOM 721 C C . GLU A 1 96 ? -20.351 4.776 8.727 1.00 52.03 96 GLU A C 1
ATOM 723 O O . GLU A 1 96 ? -19.715 3.982 7.989 1.00 52.03 96 GLU A O 1
#

Secondary structure (DSSP, 8-state):
-PPTTS-TTSS-EE-SSSSEEEEEEEEESS-B-EEEEEEETTEEEEEEGGGGPPBPTT-EEEEEEEE-TTEEEEEEES-TT--EEEEEEEEES---

pLDDT: mean 92.94, std 8.02, range [52.03, 98.38]

Foldseek 3Di:
DDAAFPQPVNDWDAFDDPQWKKKKKFAKQAWWWKWKFKDAPNDTDIGTPPNRGTDHHRDIDIDIGTHHHRIIIGIGIGHGPMDRPDIDIDTGDDDD

Mean predicted aligned error: 3.47 Å

Organism: NCBI:txid412755